Protein AF-A0AAW1HWK0-F1 (afdb_monomer_lite)

Foldseek 3Di:
DDDDDDDDDDDDDDDDDDDDDDDPDDPQPDLCCPPPQWPWDPVPDDQAKTWTFGPVPPPDGDIWIDGSVDPPRSLVCCCVPVNDVSNVVVVVSVVVVVVVVVVVVVVVVPPDDPPPPPPPVNVVVVVVVCCVVVVDPPCVCVDPPRD

Structure (mmCIF, N/CA/C/O backbone):
data_AF-A0AAW1HWK0-F1
#
_entry.id   AF-A0AAW1HWK0-F1
#
loop_
_atom_site.group_PDB
_atom_site.id
_atom_site.type_symbol
_atom_site.label_atom_id
_atom_site.label_alt_id
_atom_site.label_comp_id
_atom_site.label_asym_id
_atom_site.label_entity_id
_atom_site.label_seq_id
_atom_site.pdbx_PDB_ins_code
_atom_site.Cartn_x
_atom_site.Cartn_y
_atom_site.Cartn_z
_atom_site.occupancy
_atom_site.B_iso_or_equiv
_atom_site.auth_seq_id
_atom_site.auth_comp_id
_atom_site.auth_asym_id
_atom_site.auth_atom_id
_atom_site.pdbx_PDB_model_num
ATOM 1 N N . MET A 1 1 ? 16.139 -30.567 -35.294 1.00 42.22 1 MET A N 1
ATOM 2 C CA . MET A 1 1 ? 16.161 -29.097 -35.433 1.00 42.22 1 MET A CA 1
ATOM 3 C C . MET A 1 1 ? 15.009 -28.571 -34.610 1.00 42.22 1 MET A C 1
ATOM 5 O O . MET A 1 1 ? 13.881 -28.982 -34.834 1.00 42.22 1 MET A O 1
ATOM 9 N N . THR A 1 2 ? 15.353 -27.837 -33.561 1.00 40.69 2 THR A N 1
ATOM 10 C CA . THR A 1 2 ? 14.494 -27.382 -32.466 1.00 40.69 2 THR A CA 1
ATOM 11 C C . THR A 1 2 ? 13.515 -26.285 -32.881 1.00 40.69 2 THR A C 1
ATOM 13 O O . THR A 1 2 ? 13.747 -25.550 -33.836 1.00 40.69 2 THR A O 1
ATOM 16 N N . GLU A 1 3 ? 12.421 -26.248 -32.130 1.00 44.94 3 GLU A N 1
ATOM 17 C CA . GLU A 1 3 ? 11.158 -25.545 -32.335 1.00 44.94 3 GLU A CA 1
ATOM 18 C C . GLU A 1 3 ? 11.244 -24.010 -32.303 1.00 44.94 3 GLU A C 1
ATOM 20 O O . GLU A 1 3 ? 12.042 -23.440 -31.562 1.00 44.94 3 GLU A O 1
ATOM 25 N N . LEU A 1 4 ? 10.331 -23.346 -33.023 1.00 43.69 4 LEU A N 1
ATOM 26 C CA . LEU A 1 4 ? 9.893 -21.977 -32.734 1.00 43.69 4 LEU A CA 1
ATOM 27 C C . LEU A 1 4 ? 8.363 -21.903 -32.847 1.00 43.69 4 LEU A C 1
ATOM 29 O O . LEU A 1 4 ? 7.804 -21.670 -33.916 1.00 43.69 4 LEU A O 1
ATOM 33 N N . LEU A 1 5 ? 7.694 -22.124 -31.714 1.00 41.72 5 LEU A N 1
ATOM 34 C CA . LEU A 1 5 ? 6.296 -21.764 -31.488 1.00 41.72 5 LEU A CA 1
ATOM 35 C C . LEU A 1 5 ? 6.213 -20.250 -31.242 1.00 41.72 5 LEU A C 1
ATOM 37 O O . LEU A 1 5 ? 6.711 -19.740 -30.238 1.00 41.72 5 LEU A O 1
ATOM 41 N N . SER A 1 6 ? 5.585 -19.533 -32.174 1.00 39.03 6 SER A N 1
ATOM 42 C CA . SER A 1 6 ? 5.157 -18.144 -32.002 1.00 39.03 6 SER A CA 1
ATOM 43 C C . SER A 1 6 ? 3.955 -18.084 -31.061 1.00 39.03 6 SER A C 1
ATOM 45 O O . SER A 1 6 ? 2.865 -18.523 -31.419 1.00 39.03 6 SER A O 1
ATOM 47 N N . SER A 1 7 ? 4.141 -17.499 -29.880 1.00 38.25 7 SER A N 1
ATOM 48 C CA . SER A 1 7 ? 3.040 -17.149 -28.983 1.00 38.25 7 SER A CA 1
ATOM 49 C C . SER A 1 7 ? 2.582 -15.721 -29.257 1.00 38.25 7 SER A C 1
ATOM 51 O O . SER A 1 7 ? 3.332 -14.760 -29.101 1.00 38.25 7 SER A O 1
ATOM 53 N N . SER A 1 8 ? 1.330 -15.620 -29.681 1.00 36.62 8 SER A N 1
ATOM 54 C CA . SER A 1 8 ? 0.517 -14.418 -29.805 1.00 36.62 8 SER A CA 1
ATOM 55 C C . SER A 1 8 ? 0.265 -13.770 -28.438 1.00 36.62 8 SER A C 1
ATOM 57 O O . SER A 1 8 ? -0.367 -14.384 -27.576 1.00 36.62 8 SER A O 1
ATOM 59 N N . ASP A 1 9 ? 0.708 -12.525 -28.257 1.00 32.00 9 ASP A N 1
ATOM 60 C CA . ASP A 1 9 ? 0.290 -11.670 -27.143 1.00 32.00 9 ASP A CA 1
ATOM 61 C C . ASP A 1 9 ? -1.101 -11.091 -27.444 1.00 32.00 9 ASP A C 1
ATOM 63 O O . ASP A 1 9 ? -1.273 -10.214 -28.294 1.00 32.00 9 ASP A O 1
ATOM 67 N N . SER A 1 10 ? -2.110 -11.608 -26.746 1.00 37.69 10 SER A N 1
ATOM 68 C CA . SER A 1 10 ? -3.465 -11.062 -26.756 1.00 37.69 10 SER A CA 1
ATOM 69 C C . SER A 1 10 ? -3.529 -9.792 -25.892 1.00 37.69 10 SER A C 1
ATOM 71 O O . SER A 1 10 ? -3.149 -9.833 -24.718 1.00 37.69 10 SER A O 1
ATOM 73 N N . PRO A 1 11 ? -4.045 -8.665 -26.411 1.00 39.59 11 PRO A N 1
ATOM 74 C CA . PRO A 1 11 ? -4.183 -7.431 -25.649 1.00 39.59 11 PRO A CA 1
ATOM 75 C C . PRO A 1 11 ? -5.342 -7.535 -24.647 1.00 39.59 11 PRO A C 1
ATOM 77 O O . PRO A 1 11 ? -6.484 -7.805 -25.014 1.00 39.59 11 PRO A O 1
ATOM 80 N N . SER A 1 12 ? -5.051 -7.283 -23.369 1.00 44.81 12 SER A N 1
ATOM 81 C CA . SER A 1 12 ? -6.084 -7.085 -22.347 1.00 44.81 12 SER A CA 1
ATOM 82 C C . SER A 1 12 ? -6.800 -5.746 -22.596 1.00 44.81 12 SER A C 1
ATOM 84 O O . SER A 1 12 ? -6.122 -4.715 -22.695 1.00 44.81 12 SER A O 1
ATOM 86 N N . PRO A 1 13 ? -8.139 -5.723 -22.729 1.00 36.16 13 PRO A N 1
ATOM 87 C CA . PRO A 1 13 ? -8.871 -4.534 -23.131 1.00 36.16 13 PRO A CA 1
ATOM 88 C C . PRO A 1 13 ? -9.098 -3.628 -21.920 1.00 36.16 13 PRO A C 1
ATOM 90 O O . PRO A 1 13 ? -9.753 -4.004 -20.950 1.00 36.16 13 PRO A O 1
ATOM 93 N N . CYS A 1 14 ? -8.594 -2.400 -21.986 1.00 30.39 14 CYS A N 1
ATOM 94 C CA . CYS A 1 14 ? -9.073 -1.318 -21.133 1.00 30.39 14 CYS A CA 1
ATOM 95 C C . CYS A 1 14 ? -9.532 -0.198 -22.067 1.00 30.39 14 CYS A C 1
ATOM 97 O O . CYS A 1 14 ? -8.738 0.650 -22.472 1.00 30.39 14 CYS A O 1
ATOM 99 N N . SER A 1 15 ? -10.790 -0.298 -22.493 1.00 41.03 15 SER A N 1
ATOM 100 C CA . SER A 1 15 ? -11.423 0.584 -23.471 1.00 41.03 15 SER A CA 1
ATOM 101 C C . SER A 1 15 ? -11.507 2.038 -22.989 1.00 41.03 15 SER A C 1
ATOM 103 O O . SER A 1 15 ? -11.672 2.310 -21.798 1.00 41.03 15 SER A O 1
ATOM 105 N N . SER A 1 16 ? -11.378 2.929 -23.974 1.00 56.97 16 SER A N 1
ATOM 106 C CA . SER A 1 16 ? -11.640 4.377 -24.029 1.00 56.97 16 SER A CA 1
ATOM 107 C C . SER A 1 16 ? -13.036 4.749 -23.478 1.00 56.97 16 SER A C 1
ATOM 109 O O . SER A 1 16 ? -13.890 3.879 -23.372 1.00 56.97 16 SER A O 1
ATOM 111 N N . GLU A 1 17 ? -13.377 5.970 -23.054 1.00 38.56 17 GLU A N 1
ATOM 112 C CA . GLU A 1 17 ? -13.112 7.311 -23.594 1.00 38.56 17 GLU A CA 1
ATOM 113 C C . GLU A 1 17 ? -13.044 8.370 -22.469 1.00 38.56 17 GLU A C 1
ATOM 115 O O . GLU A 1 17 ? -13.408 8.122 -21.317 1.00 38.56 17 GLU A O 1
ATOM 120 N N . ALA A 1 18 ? -12.509 9.541 -22.817 1.00 50.06 18 ALA A N 1
ATOM 121 C CA . ALA A 1 18 ? -12.296 10.690 -21.946 1.00 50.06 18 ALA A CA 1
ATOM 122 C C . ALA A 1 18 ? -13.610 11.367 -21.533 1.00 50.06 18 ALA A C 1
ATOM 124 O O . ALA A 1 18 ? -14.479 11.538 -22.373 1.00 50.06 18 ALA A O 1
ATOM 125 N N . GLU A 1 19 ? -13.687 11.857 -20.291 1.00 35.41 19 GLU A N 1
ATOM 126 C CA . GLU A 1 19 ? -14.185 13.210 -20.036 1.00 35.41 19 GLU A CA 1
ATOM 127 C C . GLU A 1 19 ? -13.783 13.734 -18.651 1.00 35.41 19 GLU A C 1
ATOM 129 O O . GLU A 1 19 ? -13.462 13.003 -17.713 1.00 35.41 19 GLU A O 1
ATOM 134 N N . ASN A 1 20 ? -13.708 15.054 -18.622 1.00 45.12 20 ASN A N 1
ATOM 135 C CA . ASN A 1 20 ? -12.904 15.935 -17.797 1.00 45.12 20 ASN A CA 1
ATOM 136 C C . ASN A 1 20 ? -13.467 16.117 -16.374 1.00 45.12 20 ASN A C 1
ATOM 138 O O . ASN A 1 20 ? -14.650 16.414 -16.209 1.00 45.12 20 ASN A O 1
ATOM 142 N N . ARG A 1 21 ? -12.618 16.004 -15.344 1.00 38.25 21 ARG A N 1
ATOM 143 C CA . ARG A 1 21 ? -12.856 16.646 -14.041 1.00 38.25 21 ARG A CA 1
ATOM 144 C C . ARG A 1 21 ? -11.563 16.731 -13.239 1.00 38.25 21 ARG A C 1
ATOM 146 O O . ARG A 1 21 ? -11.059 15.729 -12.733 1.00 38.25 21 ARG A O 1
ATOM 153 N N . GLU A 1 22 ? -11.047 17.949 -13.130 1.00 44.97 22 GLU A N 1
ATOM 154 C CA . GLU A 1 22 ? -10.002 18.329 -12.186 1.00 44.97 22 GLU A CA 1
ATOM 155 C C . GLU A 1 22 ? -10.458 17.956 -10.772 1.00 44.97 22 GLU A C 1
ATOM 157 O O . GLU A 1 22 ? -11.409 18.525 -10.238 1.00 44.97 22 GLU A O 1
ATOM 162 N N . ASN A 1 23 ? -9.815 16.960 -10.171 1.00 36.81 23 ASN A N 1
ATOM 163 C CA . ASN A 1 23 ? -10.020 16.641 -8.768 1.00 36.81 23 ASN A CA 1
ATOM 164 C C . ASN A 1 23 ? -8.652 16.412 -8.136 1.00 36.81 23 ASN A C 1
ATOM 166 O O . ASN A 1 23 ? -7.822 15.686 -8.682 1.00 36.81 23 ASN A O 1
ATOM 170 N N . SER A 1 24 ? -8.395 17.078 -7.015 1.00 43.50 24 SER A N 1
ATOM 171 C CA . SER A 1 24 ? -7.128 17.019 -6.296 1.00 43.50 24 SER A CA 1
ATOM 172 C C . SER A 1 24 ? -6.827 15.575 -5.879 1.00 43.50 24 SER A C 1
ATOM 174 O O . SER A 1 24 ? -7.412 15.022 -4.947 1.00 43.50 24 SER A O 1
ATOM 176 N N . PHE A 1 25 ? -5.932 14.915 -6.615 1.00 40.62 25 PHE A N 1
ATOM 177 C CA . PHE A 1 25 ? -5.611 13.513 -6.371 1.00 40.62 25 PHE A CA 1
ATOM 178 C C . PHE A 1 25 ? -4.733 13.384 -5.128 1.00 40.62 25 PHE A C 1
ATOM 180 O O . PHE A 1 25 ? -3.515 13.559 -5.176 1.00 40.62 25 PHE A O 1
ATOM 187 N N . GLN A 1 26 ? -5.378 13.053 -4.009 1.00 45.41 26 GLN A N 1
ATOM 188 C CA . GLN A 1 26 ? -4.722 12.490 -2.835 1.00 45.41 26 GLN A CA 1
ATOM 189 C C . GLN A 1 26 ? -3.887 11.289 -3.290 1.00 45.41 26 GLN A C 1
ATOM 191 O O . GLN A 1 26 ? -4.392 10.385 -3.962 1.00 45.41 26 GLN A O 1
ATOM 196 N N . THR A 1 27 ? -2.593 11.294 -2.975 1.00 51.66 27 THR A N 1
ATOM 197 C CA . THR A 1 27 ? -1.719 10.173 -3.308 1.00 51.66 27 THR A CA 1
ATOM 198 C C . THR A 1 27 ? -2.242 8.906 -2.625 1.00 51.66 27 THR A C 1
ATOM 200 O O . THR A 1 27 ? -2.569 8.935 -1.434 1.00 51.66 27 THR A O 1
ATOM 203 N N . PRO A 1 28 ? -2.336 7.776 -3.347 1.00 54.75 28 PRO A N 1
ATOM 204 C CA . PRO A 1 28 ? -2.707 6.507 -2.740 1.00 54.75 28 PRO A CA 1
ATOM 205 C C . PRO A 1 28 ? -1.788 6.202 -1.554 1.00 54.75 28 PRO A C 1
ATOM 207 O O . PRO A 1 28 ? -0.572 6.126 -1.721 1.00 54.75 28 PRO A O 1
ATOM 210 N N . THR A 1 29 ? -2.339 5.947 -0.368 1.00 60.28 29 THR A N 1
ATOM 211 C CA . THR A 1 29 ? -1.579 5.563 0.843 1.00 60.28 29 THR A CA 1
ATOM 212 C C . THR A 1 29 ? -1.054 4.119 0.796 1.00 60.28 29 THR A C 1
ATOM 214 O O . THR A 1 29 ? -0.805 3.479 1.828 1.00 60.28 29 THR A O 1
ATOM 217 N N . LEU A 1 30 ? -0.885 3.582 -0.412 1.00 72.31 30 LEU A N 1
ATOM 218 C CA . LEU A 1 30 ? -0.351 2.256 -0.651 1.00 72.31 30 LEU A CA 1
ATOM 219 C C . LEU A 1 30 ? 1.152 2.281 -0.378 1.00 72.31 30 LEU A C 1
ATOM 221 O O . LEU A 1 30 ? 1.901 2.969 -1.065 1.00 72.31 30 LEU A O 1
ATOM 225 N N . THR A 1 31 ? 1.601 1.453 0.567 1.00 78.56 31 THR A N 1
ATOM 226 C CA . THR A 1 31 ? 3.023 1.216 0.896 1.00 78.56 31 THR A CA 1
ATOM 227 C C . THR A 1 31 ? 3.872 0.838 -0.328 1.00 78.56 31 THR A C 1
ATOM 229 O O . THR A 1 31 ? 5.088 0.872 -0.301 1.00 78.56 31 THR A O 1
ATOM 232 N N . LEU A 1 32 ? 3.231 0.433 -1.419 1.00 83.06 32 LEU A N 1
ATOM 233 C CA . LEU A 1 32 ? 3.880 0.076 -2.669 1.00 83.06 32 LEU A CA 1
ATOM 234 C C . LEU A 1 32 ? 4.337 1.295 -3.499 1.00 83.06 32 LEU A C 1
ATOM 236 O O . LEU A 1 32 ? 5.274 1.169 -4.284 1.00 83.06 32 LEU A O 1
ATOM 240 N N . LEU A 1 33 ? 3.669 2.446 -3.357 1.00 82.56 33 LEU A N 1
ATOM 241 C CA . LEU A 1 33 ? 3.817 3.634 -4.214 1.00 82.56 33 LEU A CA 1
ATOM 242 C C . LEU A 1 33 ? 4.591 4.782 -3.549 1.00 82.56 33 LEU A C 1
ATOM 244 O O . LEU A 1 33 ? 4.571 5.914 -4.026 1.00 82.56 33 LEU A O 1
ATOM 248 N N . ASP A 1 34 ? 5.285 4.495 -2.455 1.00 83.56 34 ASP A N 1
ATOM 249 C CA . ASP A 1 34 ? 6.067 5.468 -1.687 1.00 83.56 34 ASP A CA 1
ATOM 250 C C . ASP A 1 34 ? 7.407 5.861 -2.329 1.00 83.56 34 ASP A C 1
ATOM 252 O O . ASP A 1 34 ? 8.160 6.651 -1.761 1.00 83.56 34 ASP A O 1
ATOM 256 N N . GLY A 1 35 ? 7.711 5.324 -3.513 1.00 84.38 35 GLY A N 1
ATOM 257 C CA . GLY A 1 35 ? 8.944 5.591 -4.241 1.00 84.38 35 GLY A CA 1
ATOM 258 C C . GLY A 1 35 ? 10.075 4.595 -3.981 1.00 84.38 35 GLY A C 1
ATOM 259 O O . GLY A 1 35 ? 11.077 4.670 -4.687 1.00 84.38 35 GLY A O 1
ATOM 260 N N . LYS A 1 36 ? 9.951 3.638 -3.044 1.00 88.69 36 LYS A N 1
ATOM 261 C CA . LYS A 1 36 ? 11.022 2.649 -2.796 1.00 88.69 36 LYS A CA 1
ATOM 262 C C . LYS A 1 36 ? 11.122 1.594 -3.902 1.00 88.69 36 LYS A C 1
ATOM 264 O O . LYS A 1 36 ? 12.221 1.216 -4.311 1.00 88.69 36 LYS A O 1
ATOM 269 N N . PHE A 1 37 ? 9.975 1.114 -4.376 1.00 90.75 37 PHE A N 1
ATOM 270 C CA . PHE A 1 37 ? 9.883 0.112 -5.447 1.00 90.75 37 PHE A CA 1
ATOM 271 C C . PHE A 1 37 ? 9.182 0.673 -6.683 1.00 90.75 37 PHE A C 1
ATOM 273 O O . PHE A 1 37 ? 9.624 0.433 -7.809 1.00 90.75 37 PHE A O 1
ATOM 280 N N . PHE A 1 38 ? 8.131 1.467 -6.467 1.00 92.56 38 PHE A N 1
ATOM 281 C CA . PHE A 1 38 ? 7.377 2.126 -7.521 1.00 92.56 38 PHE A CA 1
ATOM 282 C C . PHE A 1 38 ? 7.189 3.605 -7.212 1.00 92.56 38 PHE A C 1
ATOM 284 O O . PHE A 1 38 ? 6.856 3.977 -6.088 1.00 92.56 38 PHE A O 1
ATOM 291 N N . LYS A 1 39 ? 7.372 4.442 -8.232 1.00 91.38 39 LYS A N 1
ATOM 292 C CA . LYS A 1 39 ? 7.097 5.877 -8.179 1.00 91.38 39 LYS A CA 1
ATOM 293 C C . LYS A 1 39 ? 5.773 6.157 -8.880 1.00 91.38 39 LYS A C 1
ATOM 295 O O . LYS A 1 39 ? 5.652 5.885 -10.073 1.00 91.38 39 LYS A O 1
ATOM 300 N N . TYR A 1 40 ? 4.797 6.676 -8.141 1.00 90.25 40 TYR A N 1
ATOM 301 C CA . TYR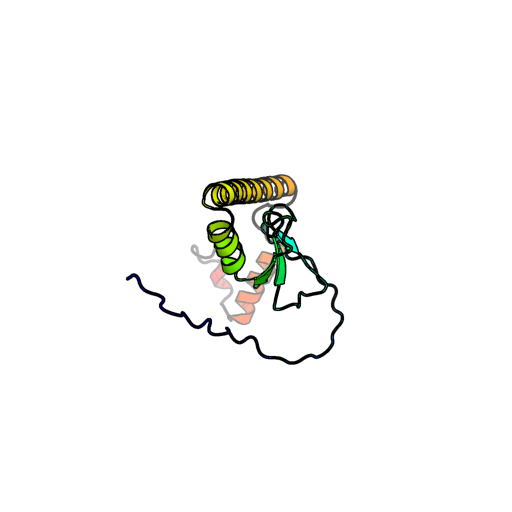 A 1 40 ? 3.492 7.047 -8.688 1.00 90.25 40 TYR A CA 1
ATOM 302 C C . TYR A 1 40 ? 3.623 8.134 -9.763 1.00 90.25 40 TYR A C 1
ATOM 304 O O . TYR A 1 40 ? 4.349 9.113 -9.575 1.00 90.25 40 TYR A O 1
ATOM 312 N N . ASP A 1 41 ? 2.917 7.955 -10.878 1.00 88.38 41 ASP A N 1
ATOM 313 C CA . ASP A 1 41 ? 2.851 8.911 -11.979 1.00 88.38 41 ASP A CA 1
ATOM 314 C C . ASP A 1 41 ? 1.458 9.548 -12.014 1.00 88.38 41 ASP A C 1
ATOM 316 O O . ASP A 1 41 ? 0.503 8.964 -12.531 1.00 88.38 41 ASP A O 1
ATOM 320 N N . SER A 1 42 ? 1.337 10.753 -11.456 1.00 83.69 42 SER A N 1
ATOM 321 C CA . SER A 1 42 ? 0.072 11.493 -11.402 1.00 83.69 42 SER A CA 1
ATOM 322 C C . SER A 1 42 ? -0.430 11.938 -12.775 1.00 83.69 42 SER A C 1
ATOM 324 O O . SER A 1 42 ? -1.629 12.119 -12.934 1.00 83.69 42 SER A O 1
ATOM 326 N N . SER A 1 43 ? 0.453 12.086 -13.767 1.00 84.25 43 SER A N 1
ATOM 327 C CA . SER A 1 43 ? 0.073 12.548 -15.109 1.00 84.25 43 SER A CA 1
ATOM 328 C C . SER A 1 43 ? -0.683 11.487 -15.906 1.00 84.25 43 SER A C 1
ATOM 330 O O . SER A 1 43 ? -1.526 11.801 -16.739 1.00 84.25 43 SER A O 1
ATOM 332 N N . SER A 1 44 ? -0.363 10.216 -15.653 1.00 83.44 44 SER A N 1
ATOM 333 C CA . SER A 1 44 ? -0.906 9.069 -16.386 1.00 83.44 44 SER A CA 1
ATOM 334 C C . SER A 1 44 ? -1.978 8.313 -15.595 1.00 83.44 44 SER A C 1
ATOM 336 O O . SER A 1 44 ? -2.559 7.358 -16.113 1.00 83.44 44 SER A O 1
ATOM 338 N N . SER A 1 45 ? -2.209 8.702 -14.339 1.00 83.12 45 SER A N 1
ATOM 339 C CA . SER A 1 45 ? -3.134 8.037 -13.425 1.00 83.12 45 SER A CA 1
ATOM 340 C C . SER A 1 45 ? -4.473 8.755 -13.364 1.00 83.12 45 SER A C 1
ATOM 342 O O . SER A 1 45 ? -4.537 9.975 -13.277 1.00 83.12 45 SER A O 1
ATOM 344 N N . ASN A 1 46 ? -5.541 7.968 -13.321 1.00 80.69 46 ASN A N 1
ATOM 345 C CA . ASN A 1 46 ? -6.913 8.433 -13.151 1.00 80.69 46 ASN A CA 1
ATOM 346 C C . ASN A 1 46 ? -7.472 7.851 -11.847 1.00 80.69 46 ASN A C 1
ATOM 348 O O . ASN A 1 46 ? -6.988 6.829 -11.369 1.00 80.69 46 ASN A O 1
ATOM 352 N N . GLY A 1 47 ? -8.556 8.403 -11.295 1.00 72.12 47 GLY A N 1
ATOM 353 C CA . GLY A 1 47 ? -9.108 7.933 -10.008 1.00 72.12 47 GLY A CA 1
ATOM 354 C C . GLY A 1 47 ? -9.488 6.450 -9.926 1.00 72.12 47 GLY A C 1
ATOM 355 O O . GLY A 1 47 ? -9.635 5.916 -8.832 1.00 72.12 47 GLY A O 1
ATOM 356 N N . ARG A 1 48 ? -9.598 5.765 -11.070 1.00 77.31 48 ARG A N 1
ATOM 357 C CA . ARG A 1 48 ? -9.813 4.312 -11.158 1.00 77.31 48 ARG A CA 1
ATOM 358 C C . ARG A 1 48 ? -8.553 3.510 -11.507 1.00 77.31 48 ARG A C 1
ATOM 360 O O . ARG A 1 48 ? -8.509 2.315 -11.232 1.00 77.31 48 ARG A O 1
ATOM 367 N N . CYS A 1 49 ? -7.546 4.136 -12.113 1.00 82.69 49 CYS A N 1
ATOM 368 C CA . CYS A 1 49 ? -6.373 3.467 -12.669 1.00 82.69 49 CYS A CA 1
ATOM 369 C C . CYS A 1 49 ? -5.094 4.153 -12.195 1.00 82.69 49 CYS A C 1
ATOM 371 O O . CYS A 1 49 ? -4.850 5.319 -12.495 1.00 82.69 49 CYS A O 1
ATOM 373 N N . LEU A 1 50 ? -4.267 3.405 -11.476 1.00 89.62 50 LEU A N 1
ATOM 374 C CA . LEU A 1 50 ? -2.978 3.857 -10.983 1.00 89.62 50 LEU A CA 1
ATOM 375 C C . LEU A 1 50 ? -1.885 3.455 -11.960 1.00 89.62 50 LEU A C 1
ATOM 377 O O . LEU A 1 50 ? -1.773 2.287 -12.329 1.00 89.62 50 LEU A O 1
ATOM 381 N N . VAL A 1 51 ? -1.041 4.410 -12.315 1.00 91.12 51 VAL A N 1
ATOM 382 C CA . VAL A 1 51 ? 0.158 4.196 -13.114 1.00 91.12 51 VAL A CA 1
ATOM 383 C C . VAL A 1 51 ? 1.370 4.530 -12.262 1.00 91.12 51 VAL A C 1
ATOM 385 O O . VAL A 1 51 ? 1.437 5.588 -11.636 1.00 91.12 51 VAL A O 1
ATOM 388 N N . ALA A 1 52 ? 2.335 3.616 -12.215 1.00 91.94 52 ALA A N 1
ATOM 389 C CA . ALA A 1 52 ? 3.584 3.844 -11.504 1.00 91.94 52 ALA A CA 1
ATOM 390 C C . ALA A 1 52 ? 4.779 3.266 -12.258 1.00 91.94 52 ALA A C 1
ATOM 392 O O . ALA A 1 52 ? 4.676 2.243 -12.936 1.00 91.94 52 ALA A O 1
ATOM 393 N N . THR A 1 53 ? 5.922 3.923 -12.114 1.00 93.75 53 THR A N 1
ATOM 394 C CA . THR A 1 53 ? 7.188 3.523 -12.729 1.00 93.75 53 THR A CA 1
ATOM 395 C C . THR A 1 53 ? 7.978 2.647 -11.768 1.00 93.75 53 THR A C 1
ATOM 397 O O . THR A 1 53 ? 8.145 3.012 -10.603 1.00 93.75 53 THR A O 1
ATOM 400 N N . CYS A 1 54 ? 8.490 1.508 -12.239 1.00 94.12 54 CYS A N 1
ATOM 401 C CA . CYS A 1 54 ? 9.383 0.675 -11.437 1.00 94.12 54 CYS A CA 1
ATOM 402 C C . CYS A 1 54 ? 10.765 1.325 -11.302 1.00 94.12 54 CYS A C 1
ATOM 404 O O . CYS A 1 54 ? 11.419 1.618 -12.298 1.00 94.12 54 CYS A O 1
ATOM 406 N N . VAL A 1 55 ? 11.240 1.498 -10.069 1.00 93.12 55 VAL A N 1
ATOM 407 C CA . VAL A 1 55 ? 12.555 2.104 -9.786 1.00 93.12 55 VAL A CA 1
ATOM 408 C C . VAL A 1 55 ? 13.699 1.098 -9.983 1.00 93.12 55 VAL A C 1
ATOM 410 O O . VAL A 1 55 ? 14.852 1.481 -10.153 1.00 93.12 55 VAL A O 1
ATOM 413 N N . LYS A 1 56 ? 13.394 -0.204 -9.979 1.00 91.38 56 LYS A N 1
ATOM 414 C CA . LYS A 1 56 ? 14.380 -1.288 -10.105 1.00 91.38 56 LYS A CA 1
ATOM 415 C C . LYS A 1 56 ? 14.676 -1.690 -11.551 1.00 91.38 56 LYS A C 1
ATOM 417 O O . LYS A 1 56 ? 15.642 -2.404 -11.781 1.00 91.38 56 LYS A O 1
ATOM 422 N N . CYS A 1 57 ? 13.884 -1.217 -12.512 1.00 92.56 57 CYS A N 1
ATOM 423 C CA . CYS A 1 57 ? 14.074 -1.494 -13.939 1.00 92.56 57 CYS A CA 1
ATOM 424 C C . CYS A 1 57 ? 15.117 -0.605 -14.624 1.00 92.56 57 CYS A C 1
ATOM 426 O O . CYS A 1 57 ? 15.310 -0.746 -15.825 1.00 92.56 57 CYS A O 1
ATOM 428 N N . LEU A 1 58 ? 15.796 0.284 -13.890 1.00 85.19 58 LEU A N 1
ATOM 429 C CA . LEU A 1 58 ? 16.787 1.186 -14.474 1.00 85.19 58 LEU A CA 1
ATOM 430 C C . LEU A 1 58 ? 17.868 0.412 -15.258 1.00 85.19 58 LEU A C 1
ATOM 432 O O . LEU A 1 58 ? 18.354 -0.608 -14.766 1.00 85.19 58 LEU A O 1
ATOM 436 N N . PRO A 1 59 ? 18.268 0.904 -16.446 1.00 85.50 59 PRO A N 1
ATOM 437 C CA . PRO A 1 59 ? 17.933 2.214 -17.025 1.00 85.50 59 PRO A CA 1
ATOM 438 C C . PRO A 1 59 ? 16.544 2.310 -17.688 1.00 85.50 59 PRO A C 1
ATOM 440 O O . PRO A 1 59 ? 16.107 3.416 -18.004 1.00 85.50 59 PRO A O 1
ATOM 443 N N . ASP A 1 60 ? 15.827 1.199 -17.856 1.00 89.50 60 ASP A N 1
ATOM 444 C CA . ASP A 1 60 ? 14.536 1.173 -18.543 1.00 89.50 60 ASP A CA 1
ATOM 445 C C . ASP A 1 60 ? 13.404 1.751 -17.682 1.00 89.50 60 ASP A C 1
ATOM 447 O O . ASP A 1 60 ? 13.143 1.340 -16.545 1.00 89.50 60 ASP A O 1
ATOM 451 N N . ILE A 1 61 ? 12.658 2.695 -18.260 1.00 88.81 61 ILE A N 1
ATOM 452 C CA . ILE A 1 61 ? 11.493 3.308 -17.617 1.00 88.81 61 ILE A CA 1
ATOM 453 C C . ILE A 1 61 ? 10.262 2.440 -17.894 1.00 88.81 61 ILE A C 1
ATOM 455 O O . ILE A 1 61 ? 9.508 2.674 -18.838 1.00 88.81 61 ILE A O 1
ATOM 459 N N . ILE A 1 62 ? 10.038 1.430 -17.049 1.00 91.88 62 ILE A N 1
ATOM 460 C CA . ILE A 1 62 ? 8.860 0.560 -17.158 1.00 91.88 62 ILE A CA 1
ATOM 461 C C . ILE A 1 62 ? 7.702 1.123 -16.329 1.00 91.88 62 ILE A C 1
ATOM 463 O O . ILE A 1 62 ? 7.757 1.153 -15.096 1.00 91.88 62 ILE A O 1
ATOM 467 N N . LYS A 1 63 ? 6.627 1.530 -17.018 1.00 93.00 63 LYS A N 1
ATOM 468 C CA . LYS A 1 63 ? 5.354 1.938 -16.405 1.00 93.00 63 LYS A CA 1
ATOM 469 C C . LYS A 1 63 ? 4.425 0.738 -16.238 1.00 93.00 63 LYS A C 1
ATOM 471 O O . LYS A 1 63 ? 4.222 -0.039 -17.167 1.00 93.00 63 LYS A O 1
ATOM 476 N N . ILE A 1 64 ? 3.814 0.621 -15.067 1.00 93.00 64 ILE A N 1
ATOM 477 C CA . ILE A 1 64 ? 2.877 -0.447 -14.719 1.00 93.00 64 ILE A CA 1
ATOM 478 C C . ILE A 1 64 ? 1.546 0.174 -14.345 1.00 93.00 64 ILE A C 1
ATOM 480 O O . ILE A 1 64 ? 1.495 1.118 -13.557 1.00 93.00 64 ILE A O 1
ATOM 484 N N . LYS A 1 65 ? 0.473 -0.385 -14.905 1.00 91.19 65 LYS A N 1
ATOM 485 C CA . LYS A 1 65 ? -0.902 0.000 -14.597 1.00 91.19 65 LYS A CA 1
ATOM 486 C C . LYS A 1 65 ? -1.515 -0.973 -13.590 1.00 91.19 65 LYS A C 1
ATOM 488 O O . LYS A 1 65 ? -1.313 -2.187 -13.679 1.00 91.19 65 LYS A O 1
ATOM 493 N N . GLY A 1 66 ? -2.296 -0.449 -12.658 1.00 88.44 66 GLY A N 1
ATOM 494 C CA . GLY A 1 66 ? -3.034 -1.217 -11.663 1.00 88.44 66 GLY A CA 1
ATOM 495 C C . GLY A 1 66 ? -4.191 -0.413 -11.081 1.00 88.44 66 GLY A C 1
ATOM 496 O O . GLY A 1 66 ? -4.570 0.625 -11.617 1.00 88.44 66 GLY A O 1
ATOM 497 N N . SER A 1 67 ? -4.762 -0.888 -9.980 1.00 85.62 67 SER A N 1
ATOM 498 C CA . SER A 1 67 ? -5.858 -0.205 -9.285 1.00 85.62 67 SER A CA 1
ATOM 499 C C . SER A 1 67 ? -5.519 -0.008 -7.811 1.00 85.62 67 SER A C 1
ATOM 501 O O . SER A 1 67 ? -4.602 -0.636 -7.284 1.00 85.62 67 SER A O 1
ATOM 503 N N . LEU A 1 68 ? -6.272 0.858 -7.131 1.00 80.50 68 LEU A N 1
ATOM 504 C CA . LEU A 1 68 ? -6.150 1.059 -5.682 1.00 80.50 68 LEU A CA 1
ATOM 505 C C . LEU A 1 68 ? -6.437 -0.220 -4.886 1.00 80.50 68 LEU A C 1
ATOM 507 O O . LEU A 1 68 ? -5.835 -0.446 -3.840 1.00 80.50 68 LEU A O 1
ATOM 511 N N . SER A 1 69 ? -7.345 -1.051 -5.396 1.00 79.44 69 SER A N 1
ATOM 512 C CA . SER A 1 69 ? -7.800 -2.287 -4.762 1.00 79.44 69 SER A CA 1
ATOM 513 C C . SER A 1 69 ? -6.961 -3.510 -5.129 1.00 79.44 69 SER A C 1
ATOM 515 O O . SER A 1 69 ? -7.074 -4.539 -4.469 1.00 79.44 69 SER A O 1
ATOM 517 N N . SER A 1 70 ? -6.132 -3.437 -6.175 1.00 82.75 70 SER A N 1
ATOM 518 C CA . SER A 1 70 ? -5.342 -4.575 -6.645 1.00 82.75 70 SER A CA 1
ATOM 519 C C . SER A 1 70 ? -3.929 -4.167 -7.037 1.00 82.75 70 SER A C 1
ATOM 521 O O . SER A 1 70 ? -3.697 -3.437 -8.005 1.00 82.75 70 SER A O 1
ATOM 523 N N . THR A 1 71 ? -2.970 -4.719 -6.295 1.00 86.50 71 THR A N 1
ATOM 524 C CA . THR A 1 71 ? -1.531 -4.513 -6.482 1.00 86.50 71 THR A CA 1
ATOM 525 C C . THR A 1 71 ? -0.834 -5.684 -7.182 1.00 86.50 71 THR A C 1
ATOM 527 O O . THR A 1 71 ? 0.389 -5.673 -7.347 1.00 86.50 71 THR A O 1
ATOM 530 N N . SER A 1 72 ? -1.596 -6.681 -7.642 1.00 89.19 72 SER A N 1
ATOM 531 C CA . SER A 1 72 ? -1.081 -7.936 -8.202 1.00 89.19 72 SER A CA 1
ATOM 532 C C . SER A 1 72 ? -0.143 -7.720 -9.388 1.00 89.19 72 SER A C 1
ATOM 534 O O . SER A 1 72 ? 0.860 -8.420 -9.511 1.00 89.19 72 SER A O 1
ATOM 536 N N . ASN A 1 73 ? -0.419 -6.717 -10.228 1.00 91.31 73 ASN A N 1
ATOM 537 C CA . ASN A 1 73 ? 0.408 -6.393 -11.394 1.00 91.31 73 ASN A CA 1
ATOM 538 C C . ASN A 1 73 ? 1.815 -5.937 -10.996 1.00 91.31 73 ASN A C 1
ATOM 540 O O . ASN A 1 73 ? 2.802 -6.354 -11.601 1.00 91.31 73 ASN A O 1
ATOM 544 N N . PHE A 1 74 ? 1.916 -5.121 -9.950 1.00 91.75 74 PHE A N 1
ATOM 545 C CA . PHE A 1 74 ? 3.187 -4.608 -9.453 1.00 91.75 74 PHE A CA 1
ATOM 546 C C . PHE A 1 74 ? 4.006 -5.706 -8.773 1.00 91.75 74 PHE A C 1
ATOM 548 O O . PHE A 1 74 ? 5.193 -5.855 -9.055 1.00 91.75 74 PHE A O 1
ATOM 555 N N . ILE A 1 75 ? 3.360 -6.528 -7.940 1.00 91.81 75 ILE A N 1
ATOM 556 C CA . ILE A 1 75 ? 3.997 -7.679 -7.285 1.00 91.81 75 ILE A CA 1
ATOM 557 C C . ILE A 1 75 ? 4.494 -8.685 -8.331 1.00 91.81 75 ILE A C 1
ATOM 559 O O . ILE A 1 75 ? 5.649 -9.110 -8.305 1.00 91.81 75 ILE A O 1
ATOM 563 N N . SER A 1 76 ? 3.646 -9.014 -9.309 1.00 94.00 76 SER A N 1
ATOM 564 C CA . SER A 1 76 ? 4.000 -9.926 -10.400 1.00 94.00 76 SER A CA 1
ATOM 565 C C . SER A 1 76 ? 5.144 -9.386 -11.250 1.00 94.00 76 SER A C 1
ATOM 567 O O . SER A 1 76 ? 5.940 -10.157 -11.781 1.00 94.00 76 SER A O 1
ATOM 569 N N . HIS A 1 77 ? 5.237 -8.067 -11.408 1.00 94.50 77 HIS A N 1
ATOM 570 C CA . HIS A 1 77 ? 6.369 -7.449 -12.078 1.00 94.50 77 HIS A CA 1
ATOM 571 C C . HIS A 1 77 ? 7.661 -7.593 -11.269 1.00 94.50 77 HIS A C 1
ATOM 573 O O . HIS A 1 77 ? 8.645 -8.055 -11.840 1.00 94.50 77 HIS A O 1
ATOM 579 N N . LEU A 1 78 ? 7.655 -7.279 -9.964 1.00 93.19 78 LEU A N 1
ATOM 580 C CA . LEU A 1 78 ? 8.840 -7.445 -9.111 1.00 93.19 78 LEU A CA 1
ATOM 581 C C . LEU A 1 78 ? 9.365 -8.881 -9.170 1.00 93.19 78 LEU A C 1
ATOM 583 O O . LEU A 1 78 ? 10.537 -9.089 -9.474 1.00 93.19 78 LEU A O 1
ATOM 587 N N . LYS A 1 79 ? 8.478 -9.868 -8.991 1.00 93.38 79 LYS A N 1
ATOM 588 C CA . LYS A 1 79 ? 8.852 -11.286 -9.027 1.00 93.38 79 LYS A CA 1
ATOM 589 C C . LYS A 1 79 ? 9.438 -11.705 -10.379 1.00 93.38 79 LYS A C 1
ATOM 591 O O . LYS A 1 79 ? 10.455 -12.388 -10.415 1.00 93.38 79 LYS A O 1
ATOM 596 N N . ARG A 1 80 ? 8.817 -11.301 -11.495 1.00 94.94 80 ARG A N 1
ATOM 597 C CA . ARG A 1 80 ? 9.251 -11.720 -12.843 1.00 94.94 80 ARG A CA 1
ATOM 598 C C . ARG A 1 80 ? 10.506 -11.006 -13.336 1.00 94.94 80 ARG A C 1
ATOM 600 O O . ARG A 1 80 ? 11.287 -11.617 -14.054 1.00 94.94 80 ARG A O 1
ATOM 607 N N . LYS A 1 81 ? 10.672 -9.717 -13.027 1.00 94.31 81 LYS A N 1
ATOM 608 C CA . LYS A 1 81 ? 11.771 -8.895 -13.564 1.00 94.31 81 LYS A CA 1
ATOM 609 C C . LYS A 1 81 ? 12.974 -8.802 -12.637 1.00 94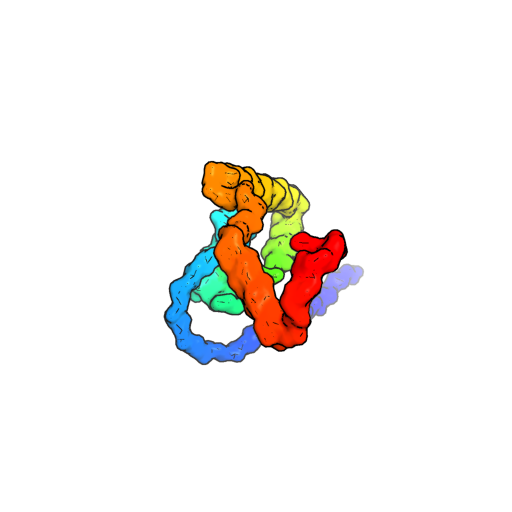.31 81 LYS A C 1
ATOM 611 O O . LYS A 1 81 ? 14.084 -8.650 -13.130 1.00 94.31 81 LYS A O 1
ATOM 616 N N . HIS A 1 82 ? 12.766 -8.904 -11.328 1.00 93.06 82 HIS A N 1
ATOM 617 C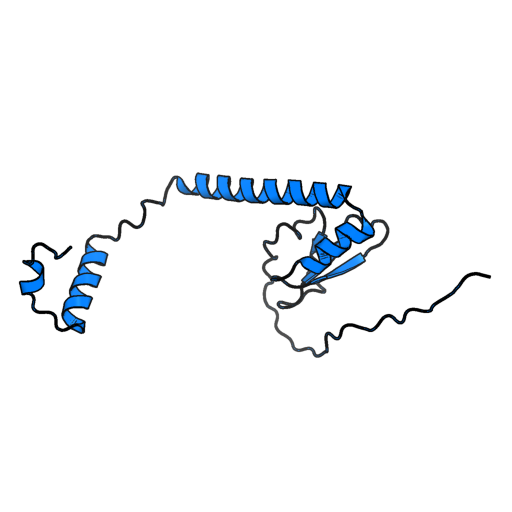 CA . HIS A 1 82 ? 13.821 -8.698 -10.334 1.00 93.06 82 HIS A CA 1
ATOM 618 C C . HIS A 1 82 ? 14.058 -9.906 -9.421 1.00 93.06 82 HIS A C 1
ATOM 620 O O . HIS A 1 82 ? 14.944 -9.863 -8.569 1.00 93.06 82 HIS A O 1
ATOM 626 N N . GLY A 1 83 ? 13.304 -10.991 -9.617 1.00 93.00 83 GLY A N 1
ATOM 627 C CA . GLY A 1 83 ? 13.495 -12.250 -8.906 1.00 93.00 83 GLY A CA 1
ATOM 628 C C . GLY A 1 83 ? 13.035 -12.221 -7.448 1.00 93.00 83 GLY A C 1
ATOM 629 O O . GLY A 1 83 ? 12.388 -11.282 -6.977 1.00 93.00 83 GLY A O 1
ATOM 630 N N . GLU A 1 84 ? 13.354 -13.297 -6.730 1.00 92.12 84 GLU A N 1
ATOM 631 C CA . GLU A 1 84 ? 12.881 -13.516 -5.359 1.00 92.12 84 GLU A CA 1
ATOM 632 C C . GLU A 1 84 ? 13.554 -12.601 -4.335 1.00 92.12 84 GLU A C 1
ATOM 634 O O . GLU A 1 84 ? 12.901 -12.183 -3.386 1.00 92.12 84 GLU A O 1
ATOM 639 N N . GLN A 1 85 ? 14.812 -12.209 -4.553 1.00 91.06 85 GLN A N 1
ATOM 640 C CA . GLN A 1 85 ? 15.546 -11.362 -3.609 1.00 91.06 85 GLN A CA 1
ATOM 641 C C . GLN A 1 85 ? 14.872 -9.994 -3.418 1.00 91.06 85 GLN A C 1
ATOM 643 O O . GLN A 1 85 ? 14.602 -9.580 -2.295 1.00 91.06 85 GLN A O 1
ATOM 648 N N . ILE A 1 86 ? 14.519 -9.315 -4.514 1.00 91.69 86 ILE A N 1
ATOM 649 C CA . ILE A 1 86 ? 13.809 -8.028 -4.449 1.00 91.69 86 ILE A CA 1
ATOM 650 C C . ILE A 1 86 ? 12.379 -8.199 -3.923 1.00 91.69 86 ILE A C 1
ATOM 652 O O . ILE A 1 86 ? 11.826 -7.284 -3.307 1.00 91.69 86 ILE A O 1
ATOM 656 N N . MET A 1 87 ? 11.772 -9.367 -4.142 1.00 91.50 87 MET A N 1
ATOM 657 C CA . MET A 1 87 ? 10.460 -9.676 -3.587 1.00 91.50 87 MET A CA 1
ATOM 658 C C . MET A 1 87 ? 10.511 -9.843 -2.061 1.00 91.50 87 MET A C 1
ATOM 660 O O . MET A 1 87 ? 9.625 -9.345 -1.366 1.00 91.50 87 MET A O 1
ATOM 664 N N . GLU A 1 88 ? 11.559 -10.475 -1.530 1.00 93.19 88 GLU A N 1
ATOM 665 C CA . GLU A 1 88 ? 11.763 -10.609 -0.086 1.00 93.19 88 GLU A CA 1
ATOM 666 C C . GLU A 1 88 ? 12.046 -9.250 0.567 1.00 93.19 88 GLU A C 1
ATOM 668 O O . GLU A 1 88 ? 11.415 -8.905 1.568 1.00 93.19 88 GLU A O 1
ATOM 673 N N . ASP A 1 89 ? 12.878 -8.414 -0.065 1.00 93.19 89 ASP A N 1
ATOM 674 C CA . ASP A 1 89 ? 13.103 -7.027 0.367 1.00 93.19 89 ASP A CA 1
ATOM 675 C C . ASP A 1 89 ? 11.786 -6.239 0.457 1.00 93.19 89 ASP A C 1
ATOM 677 O O . ASP A 1 89 ? 11.571 -5.445 1.382 1.00 93.19 89 ASP A O 1
ATOM 681 N N . TYR A 1 90 ? 10.886 -6.444 -0.512 1.00 91.62 90 TYR A N 1
ATOM 682 C CA . TYR A 1 90 ? 9.559 -5.837 -0.502 1.00 91.62 90 TYR A CA 1
ATOM 683 C C . TYR A 1 90 ? 8.697 -6.369 0.646 1.00 91.62 90 TYR A C 1
ATOM 685 O O . TYR A 1 90 ? 8.081 -5.574 1.360 1.00 91.62 90 TYR A O 1
ATOM 693 N N . HIS A 1 91 ? 8.666 -7.683 0.874 1.00 91.00 91 HIS A N 1
ATOM 694 C CA . HIS A 1 91 ? 7.911 -8.273 1.979 1.00 91.00 91 HIS A CA 1
ATOM 695 C C . HIS A 1 91 ? 8.394 -7.779 3.342 1.00 91.00 91 HIS A C 1
ATOM 697 O O . HIS A 1 91 ? 7.577 -7.399 4.186 1.00 91.0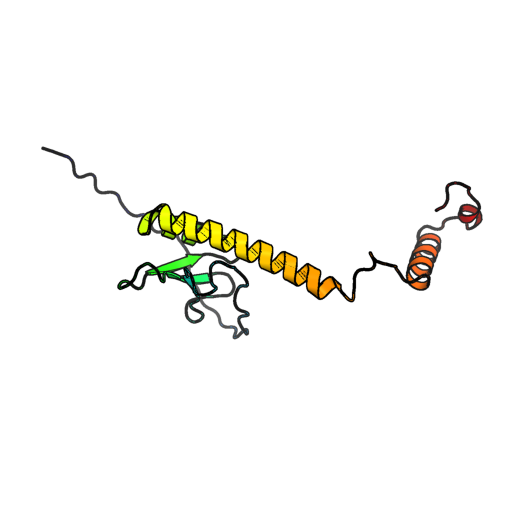0 91 HIS A O 1
ATOM 703 N N . GLN A 1 92 ? 9.709 -7.744 3.559 1.00 92.81 92 GLN A N 1
ATOM 704 C CA . GLN A 1 92 ? 10.293 -7.241 4.797 1.00 92.81 92 GLN A CA 1
ATOM 705 C C . GLN A 1 92 ? 9.931 -5.769 5.006 1.00 92.81 92 GLN A C 1
ATOM 707 O O . GLN A 1 92 ? 9.499 -5.376 6.093 1.00 92.81 92 GLN A O 1
ATOM 712 N N . TYR A 1 93 ? 10.025 -4.966 3.947 1.00 91.19 93 TYR A N 1
ATOM 713 C CA . TYR A 1 93 ? 9.639 -3.565 3.988 1.00 91.19 93 TYR A CA 1
ATOM 714 C C . TYR A 1 93 ? 8.151 -3.361 4.306 1.00 91.19 93 TYR A C 1
ATOM 716 O O . TYR A 1 93 ? 7.801 -2.543 5.158 1.00 91.19 93 TYR A O 1
ATOM 724 N N . ALA A 1 94 ? 7.266 -4.124 3.662 1.00 88.38 94 ALA A N 1
ATOM 725 C CA . ALA A 1 94 ? 5.829 -4.053 3.898 1.00 88.38 94 ALA A CA 1
ATOM 726 C C . ALA A 1 94 ? 5.482 -4.412 5.352 1.00 88.38 94 ALA A C 1
ATOM 728 O O . ALA A 1 94 ? 4.715 -3.690 5.994 1.00 88.38 94 ALA A O 1
ATOM 729 N N . LYS A 1 95 ? 6.103 -5.466 5.902 1.00 89.19 95 LYS A N 1
ATOM 730 C CA . LYS A 1 95 ? 5.958 -5.861 7.315 1.00 89.19 95 LYS A CA 1
ATOM 731 C C . LYS A 1 95 ? 6.401 -4.744 8.263 1.00 89.19 95 LYS A C 1
ATOM 733 O O . LYS A 1 95 ? 5.652 -4.384 9.171 1.00 89.19 95 LYS A O 1
ATOM 738 N N . GLN A 1 96 ? 7.571 -4.146 8.022 1.00 89.44 96 GLN A N 1
ATOM 739 C CA . GLN A 1 96 ? 8.075 -3.018 8.816 1.00 89.44 96 GLN A CA 1
ATOM 740 C C . GLN A 1 96 ? 7.110 -1.829 8.785 1.00 89.44 96 GLN A C 1
ATOM 742 O O . GLN A 1 96 ? 6.789 -1.260 9.824 1.00 89.44 96 GLN A O 1
ATOM 747 N N . LYS A 1 97 ? 6.577 -1.486 7.609 1.00 87.25 97 LYS A N 1
ATOM 748 C CA . LYS A 1 97 ? 5.632 -0.374 7.451 1.00 87.25 97 LYS A CA 1
ATOM 749 C C . LYS A 1 97 ? 4.304 -0.599 8.165 1.00 87.25 97 LYS A C 1
ATOM 751 O O . LYS A 1 97 ? 3.746 0.355 8.704 1.00 87.25 97 LYS A O 1
ATOM 756 N N . ILE A 1 98 ? 3.799 -1.831 8.194 1.00 86.00 98 ILE A N 1
ATOM 757 C CA . ILE A 1 98 ? 2.600 -2.181 8.970 1.00 86.00 98 ILE A CA 1
ATOM 758 C C . ILE A 1 98 ? 2.877 -1.999 10.466 1.00 86.00 98 ILE A C 1
ATOM 760 O O . ILE A 1 98 ? 2.102 -1.336 11.154 1.00 86.00 98 ILE A O 1
ATOM 764 N N . HIS A 1 99 ? 4.012 -2.503 10.949 1.00 86.44 99 HIS A N 1
ATOM 765 C CA . HIS A 1 99 ? 4.418 -2.362 12.345 1.00 86.44 99 HIS A CA 1
ATOM 766 C C . HIS A 1 99 ? 4.610 -0.888 12.750 1.00 86.44 99 HIS A C 1
ATOM 768 O O . HIS A 1 99 ? 4.130 -0.452 13.794 1.00 86.44 99 HIS A O 1
ATOM 774 N N . GLU A 1 100 ? 5.241 -0.072 11.900 1.00 85.81 100 GLU A N 1
ATOM 775 C CA . GLU A 1 100 ? 5.358 1.378 12.109 1.00 85.81 100 GLU A CA 1
ATOM 776 C C . GLU A 1 100 ? 3.991 2.063 12.213 1.00 85.81 100 GLU A C 1
ATOM 778 O O . GLU A 1 100 ? 3.812 2.933 13.066 1.00 85.81 100 GLU A O 1
ATOM 783 N N . LYS A 1 101 ? 3.030 1.692 11.353 1.00 82.62 101 LYS A N 1
ATOM 784 C CA . LYS A 1 101 ? 1.664 2.232 11.402 1.00 82.62 101 LYS A CA 1
ATOM 785 C C . LYS A 1 101 ? 0.978 1.866 12.721 1.00 82.62 101 LYS A C 1
ATOM 787 O O . LYS A 1 101 ? 0.404 2.755 13.338 1.00 82.62 101 LYS A O 1
ATOM 792 N N . GLN A 1 102 ? 1.115 0.620 13.181 1.00 80.94 102 GLN A N 1
ATOM 793 C CA . GLN A 1 102 ? 0.553 0.150 14.454 1.00 80.94 102 GLN A CA 1
ATOM 794 C C . GLN A 1 102 ? 1.169 0.850 15.674 1.00 80.94 102 GLN A C 1
ATOM 796 O O . GLN A 1 102 ? 0.448 1.264 16.580 1.00 80.94 102 GLN A O 1
ATOM 801 N N . ILE A 1 103 ? 2.493 1.051 15.699 1.00 79.81 103 ILE A N 1
ATOM 802 C CA . ILE A 1 103 ? 3.129 1.821 16.781 1.00 79.81 103 ILE A CA 1
ATOM 803 C C . ILE A 1 103 ? 2.671 3.278 16.745 1.00 79.81 103 ILE A C 1
ATOM 805 O O . ILE A 1 103 ? 2.438 3.876 17.793 1.00 79.81 103 ILE A O 1
ATOM 809 N N . LYS A 1 104 ? 2.587 3.885 15.556 1.00 76.12 104 LYS A N 1
ATOM 810 C CA . LYS A 1 104 ? 2.158 5.281 15.423 1.00 76.12 104 LYS A CA 1
ATOM 811 C C . LYS A 1 104 ? 0.726 5.453 15.908 1.00 76.12 104 LYS A C 1
ATOM 813 O O . LYS A 1 104 ? 0.520 6.328 16.737 1.00 76.12 104 LYS A O 1
ATOM 818 N N . SER A 1 105 ? -0.206 4.587 15.503 1.00 65.12 105 SER A N 1
ATOM 819 C CA . SER A 1 105 ? -1.569 4.606 16.044 1.00 65.12 105 SER A CA 1
ATOM 820 C C . SER A 1 105 ? -1.570 4.405 17.560 1.00 65.12 105 SER A C 1
ATOM 822 O O . SER A 1 105 ? -2.209 5.177 18.259 1.00 65.12 105 SER A O 1
ATOM 824 N N . ALA A 1 106 ? -0.763 3.486 18.102 1.00 62.59 106 ALA A N 1
ATOM 825 C CA . ALA A 1 106 ? -0.649 3.300 19.552 1.00 62.59 106 ALA A CA 1
ATOM 826 C C . ALA A 1 106 ? -0.065 4.526 20.291 1.00 62.59 106 ALA A C 1
ATOM 828 O O . ALA A 1 106 ? -0.433 4.797 21.430 1.00 62.59 106 ALA A O 1
ATOM 829 N N . LYS A 1 107 ? 0.831 5.299 19.661 1.00 56.38 107 LYS A N 1
ATOM 830 C CA . LYS A 1 107 ? 1.386 6.542 20.231 1.00 56.38 107 LYS A CA 1
ATOM 831 C C . LYS A 1 107 ? 0.422 7.724 20.133 1.00 56.38 107 LYS A C 1
ATOM 833 O O . LYS A 1 107 ? 0.455 8.587 21.005 1.00 56.38 107 LYS A O 1
ATOM 838 N N . THR A 1 108 ? -0.431 7.769 19.110 1.00 51.84 108 THR A N 1
ATOM 839 C CA . THR A 1 108 ? -1.519 8.758 19.013 1.00 51.84 108 THR A CA 1
ATOM 840 C C . THR A 1 108 ? -2.675 8.423 19.969 1.00 51.84 108 THR A C 1
ATOM 842 O O . THR A 1 108 ? -3.405 9.317 20.384 1.00 51.84 108 THR A O 1
ATOM 845 N N . VAL A 1 109 ? -2.759 7.175 20.445 1.00 49.53 109 VAL A N 1
ATOM 846 C CA . VAL A 1 109 ? -3.661 6.706 21.519 1.00 49.53 109 VAL A CA 1
ATOM 847 C C . VAL A 1 109 ? -3.079 6.990 22.921 1.00 49.53 109 VAL A C 1
ATOM 849 O O . VAL A 1 109 ? -3.241 6.232 23.868 1.00 49.53 109 VAL A O 1
ATOM 852 N N . LYS A 1 110 ? -2.398 8.128 23.104 1.00 46.47 110 LYS A N 1
ATOM 853 C CA . LYS A 1 110 ? -2.166 8.691 24.450 1.00 46.47 110 LYS A CA 1
ATOM 854 C C . LYS A 1 110 ? -3.107 9.840 24.799 1.00 46.47 110 LYS A C 1
ATOM 856 O O . LYS A 1 110 ? -2.887 10.500 25.807 1.00 46.47 110 LYS A O 1
ATOM 861 N N . HIS A 1 111 ? -4.174 10.046 24.022 1.00 47.69 111 HIS A N 1
ATOM 862 C CA . HIS A 1 111 ? -5.202 11.005 24.422 1.00 47.69 111 HIS A CA 1
ATOM 863 C C . HIS A 1 111 ? -6.662 10.679 24.077 1.00 47.69 111 HIS A C 1
ATOM 865 O O . HIS A 1 111 ? -7.500 11.464 24.495 1.00 47.69 111 HIS A O 1
ATOM 871 N N . ASN A 1 112 ? -7.004 9.573 23.394 1.00 50.84 112 ASN A N 1
ATOM 872 C CA . ASN A 1 112 ? -8.407 9.257 23.050 1.00 50.84 112 ASN A CA 1
ATOM 873 C C . ASN A 1 112 ? -8.657 7.752 22.794 1.00 50.84 112 ASN A C 1
ATOM 875 O O . ASN A 1 112 ? -8.752 7.374 21.640 1.00 50.84 112 ASN A O 1
ATOM 879 N N . ASP A 1 113 ? -8.713 6.911 23.832 1.00 42.94 113 ASP A N 1
ATOM 880 C CA . ASP A 1 113 ? -9.450 5.620 23.850 1.00 42.94 113 ASP A CA 1
ATOM 881 C C . ASP A 1 113 ? -9.198 4.975 25.240 1.00 42.94 113 ASP A C 1
ATOM 883 O O . ASP A 1 113 ? -8.181 4.326 25.445 1.00 42.94 113 ASP A O 1
ATOM 887 N N . CYS A 1 114 ? -9.949 5.140 26.334 1.00 48.25 114 CYS A N 1
ATOM 888 C CA . CYS A 1 114 ? -11.383 5.333 26.508 1.00 48.25 114 CYS A CA 1
ATOM 889 C C . CYS A 1 114 ? -12.171 4.636 25.408 1.00 48.25 114 CYS A C 1
ATOM 891 O O . CYS A 1 114 ? -12.700 5.301 24.528 1.00 48.25 114 CYS A O 1
ATOM 893 N N . LEU A 1 115 ? -12.227 3.297 25.473 1.00 49.06 115 LEU A N 1
ATOM 894 C CA . LEU A 1 115 ? -13.340 2.542 24.897 1.00 49.06 115 LEU A CA 1
ATOM 895 C C . LEU A 1 115 ? -14.602 3.369 25.124 1.00 49.06 115 LEU A C 1
ATOM 897 O O . LEU A 1 115 ? -15.000 3.491 26.280 1.00 49.06 115 LEU A O 1
ATOM 901 N N . THR A 1 116 ? -15.114 3.996 24.062 1.00 54.50 116 THR A N 1
ATOM 902 C CA . THR A 1 116 ? -16.429 4.639 23.953 1.00 54.50 116 THR A CA 1
ATOM 903 C C . THR A 1 116 ? -17.161 4.733 25.285 1.00 54.50 116 THR A C 1
ATOM 905 O O . THR A 1 116 ? -18.112 3.993 25.539 1.00 54.50 116 THR A O 1
ATOM 908 N N . ARG A 1 117 ? -16.720 5.633 26.168 1.00 56.75 117 ARG A N 1
ATOM 909 C CA . ARG A 1 117 ? -17.545 6.024 27.300 1.00 56.75 117 ARG A CA 1
ATOM 910 C C . ARG A 1 117 ? -18.565 6.953 26.674 1.00 56.75 117 ARG A C 1
ATOM 912 O O . ARG A 1 117 ? -18.344 8.160 26.620 1.00 56.75 117 ARG A O 1
ATOM 919 N N . ALA A 1 118 ? -19.600 6.365 26.069 1.00 60.28 118 ALA A N 1
ATOM 920 C CA . ALA A 1 118 ? -20.788 7.106 25.692 1.00 60.28 118 ALA A CA 1
ATOM 921 C C . ALA A 1 118 ? -21.112 7.998 26.893 1.00 60.28 118 ALA A C 1
ATOM 923 O O . ALA A 1 118 ? -21.092 7.520 28.034 1.00 60.28 118 ALA A O 1
ATOM 924 N N . SER A 1 119 ? -21.261 9.307 26.663 1.00 75.50 119 SER A N 1
ATOM 925 C CA . SER A 1 119 ? -21.669 10.190 27.754 1.00 75.50 119 SER A CA 1
ATOM 926 C C . SER A 1 119 ? -22.933 9.589 28.358 1.00 75.50 119 SER A C 1
ATOM 928 O O . SER A 1 119 ? -23.747 9.029 27.616 1.00 75.50 119 SER A O 1
ATOM 930 N N . GLN A 1 120 ? -23.107 9.693 29.675 1.00 79.50 120 GLN A N 1
ATOM 931 C CA . GLN A 1 120 ? -24.337 9.231 30.320 1.00 79.50 120 GLN A CA 1
ATOM 932 C C . GLN A 1 120 ? -25.565 9.807 29.595 1.00 79.50 120 GLN A C 1
ATOM 934 O O . GLN A 1 120 ? -26.544 9.104 29.394 1.00 79.50 120 GLN A O 1
ATOM 939 N N . ASP A 1 121 ? -25.456 11.040 29.094 1.00 82.19 121 ASP A N 1
ATOM 940 C CA . ASP A 1 121 ? -26.498 11.708 28.313 1.00 82.19 121 ASP A CA 1
ATOM 941 C C . ASP A 1 121 ? -26.803 11.012 26.979 1.00 82.19 121 ASP A C 1
ATOM 943 O O . ASP A 1 121 ? -27.953 10.958 26.556 1.00 82.19 121 ASP A O 1
ATOM 947 N N . THR A 1 122 ? -25.787 10.465 26.307 1.00 83.94 122 THR A N 1
ATOM 948 C CA . THR A 1 122 ? -25.962 9.734 25.044 1.00 83.94 122 THR A CA 1
ATOM 949 C C . THR A 1 122 ? -26.645 8.395 25.293 1.00 83.94 122 THR A C 1
ATOM 951 O O . THR A 1 122 ? -27.594 8.061 24.595 1.00 83.94 122 THR A O 1
ATOM 954 N N . VAL A 1 123 ? -26.217 7.673 26.335 1.00 88.75 123 VAL A N 1
ATOM 955 C CA . VAL A 1 123 ? -26.852 6.413 26.748 1.00 88.75 123 VAL A CA 1
ATOM 956 C C . VAL A 1 123 ? -28.306 6.654 27.150 1.00 88.75 123 VAL A C 1
ATOM 958 O O . VAL A 1 123 ? -29.193 5.959 26.667 1.00 88.75 123 VAL A O 1
ATOM 961 N N . ASN A 1 124 ? -28.564 7.678 27.967 1.00 87.56 124 ASN A N 1
ATOM 962 C CA . ASN A 1 124 ? -29.916 8.041 28.385 1.00 87.56 124 ASN A CA 1
ATOM 963 C C . ASN A 1 124 ? -30.791 8.400 27.178 1.00 87.56 124 ASN A C 1
ATOM 965 O O . ASN A 1 124 ? -31.900 7.891 27.060 1.00 87.56 124 ASN A O 1
ATOM 969 N N . SER A 1 125 ? -30.276 9.199 26.237 1.00 89.69 125 SER A N 1
ATOM 970 C CA . SER A 1 125 ? -31.021 9.559 25.027 1.00 89.69 125 SER A CA 1
ATOM 971 C C . SER A 1 125 ? -31.362 8.345 24.159 1.00 89.69 125 SER A C 1
ATOM 973 O O . SER A 1 125 ? -32.435 8.323 23.555 1.00 89.69 125 SER A O 1
ATOM 975 N N . ASP A 1 126 ? -30.468 7.362 24.054 1.00 89.31 126 ASP A N 1
ATOM 976 C CA . ASP A 1 126 ? -30.717 6.146 23.276 1.00 89.31 126 ASP A CA 1
ATOM 977 C C . ASP A 1 126 ? -31.743 5.235 23.969 1.00 89.31 126 ASP A C 1
ATOM 979 O O . ASP A 1 126 ? -32.614 4.671 23.301 1.00 89.31 126 ASP A O 1
ATOM 983 N N . ILE A 1 127 ? -31.694 5.153 25.303 1.00 88.50 127 ILE A N 1
ATOM 984 C CA . ILE A 1 127 ? -32.679 4.433 26.119 1.00 88.50 127 ILE A CA 1
ATOM 985 C C . ILE A 1 127 ? -34.061 5.087 25.987 1.00 88.50 127 ILE A C 1
ATOM 987 O O . ILE A 1 127 ? -35.021 4.406 25.627 1.00 88.50 127 ILE A O 1
ATOM 991 N N . ASP A 1 128 ? -34.172 6.402 26.188 1.00 88.56 128 ASP A N 1
ATOM 992 C CA . ASP A 1 128 ? -35.436 7.140 26.061 1.00 88.56 128 ASP A CA 1
ATOM 993 C C . ASP A 1 128 ? -36.052 6.933 24.675 1.00 88.56 128 ASP A C 1
ATOM 995 O O . ASP A 1 128 ? -37.235 6.611 24.525 1.00 88.56 128 ASP A O 1
ATOM 999 N N . LYS A 1 129 ? -35.220 7.050 23.636 1.00 90.50 129 LYS A N 1
ATOM 1000 C CA . LYS A 1 129 ? -35.624 6.832 22.250 1.00 90.50 129 LYS A CA 1
ATOM 1001 C C . LYS A 1 129 ? -36.140 5.409 22.027 1.00 90.50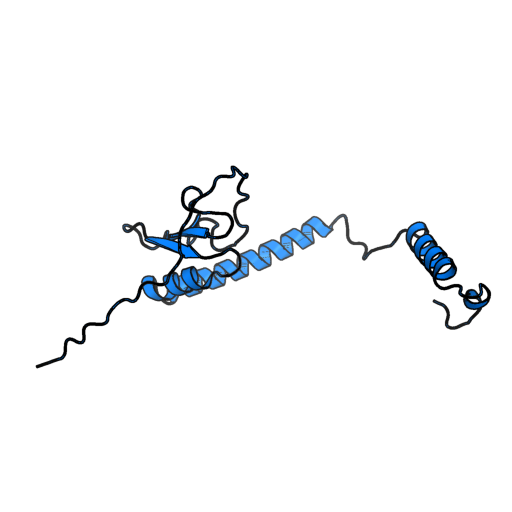 129 LYS A C 1
ATOM 1003 O O . LYS A 1 129 ? -37.142 5.224 21.333 1.00 90.50 129 LYS A O 1
ATOM 1008 N N . TYR A 1 130 ? -35.490 4.412 22.618 1.00 90.38 130 TYR A N 1
ATOM 1009 C CA . TYR A 1 130 ? -35.920 3.021 22.547 1.00 90.38 130 TYR A CA 1
ATOM 1010 C C . TYR A 1 130 ? -37.286 2.804 23.210 1.00 90.38 130 TYR A C 1
ATOM 1012 O O . TYR A 1 130 ? -38.158 2.199 22.580 1.00 90.38 130 TYR A O 1
ATOM 1020 N N . PHE A 1 131 ? -37.516 3.352 24.408 1.00 90.06 131 PHE A N 1
ATOM 1021 C CA . PHE A 1 131 ? -38.815 3.273 25.089 1.00 90.06 131 PHE A CA 1
ATOM 1022 C C . PHE A 1 131 ? -39.933 3.944 24.282 1.00 90.06 131 PHE A C 1
ATOM 1024 O O . PHE A 1 131 ? -40.993 3.345 24.089 1.00 90.06 131 PHE A O 1
ATOM 1031 N N . ILE A 1 132 ? -39.682 5.148 23.756 1.00 90.88 132 ILE A N 1
ATOM 1032 C CA . ILE A 1 132 ? -40.672 5.930 23.000 1.00 90.88 132 ILE A CA 1
ATOM 1033 C C . ILE A 1 132 ? -41.045 5.239 21.682 1.00 90.88 132 ILE A C 1
ATOM 1035 O O . ILE A 1 132 ? -42.226 5.121 21.366 1.00 90.88 132 ILE A O 1
ATOM 1039 N N . HIS A 1 133 ? -40.065 4.780 20.896 1.00 91.50 133 HIS A N 1
ATOM 1040 C CA . HIS A 1 133 ? -40.351 4.194 19.580 1.00 91.50 133 HIS A CA 1
ATOM 1041 C C . HIS A 1 133 ? -40.838 2.750 19.644 1.00 91.50 133 HIS A C 1
ATOM 1043 O O . HIS A 1 133 ? -41.591 2.329 18.766 1.00 91.50 133 HIS A O 1
ATOM 1049 N N . SER A 1 134 ? -40.419 1.999 20.661 1.00 91.06 134 SER A N 1
ATOM 1050 C CA . SER A 1 134 ? -40.804 0.593 20.818 1.00 91.06 134 SER A CA 1
ATOM 1051 C C . SER A 1 134 ? -42.071 0.424 21.658 1.00 91.06 134 SER A C 1
ATOM 1053 O O . SER A 1 134 ? -42.537 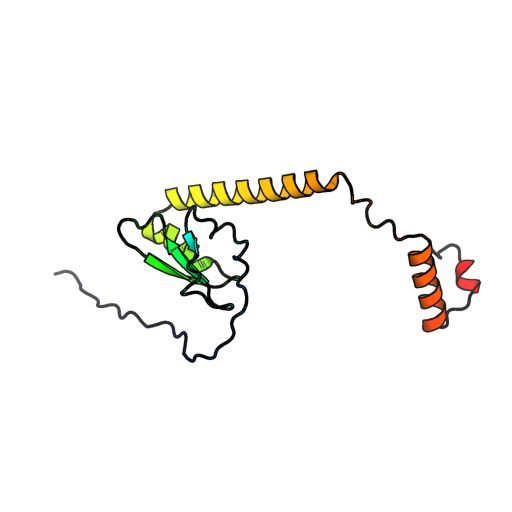-0.700 21.819 1.00 91.06 134 SER A O 1
ATOM 1055 N N . MET A 1 135 ? -42.638 1.525 22.179 1.00 88.19 135 MET A N 1
ATOM 1056 C CA . MET A 1 135 ? -43.828 1.536 23.039 1.00 88.19 135 MET A CA 1
ATOM 1057 C C . MET A 1 135 ? -43.698 0.571 24.227 1.00 88.19 135 MET A C 1
ATOM 1059 O O . MET A 1 135 ? -44.651 -0.114 24.601 1.00 88.19 135 MET A O 1
ATOM 1063 N N . ILE A 1 136 ? -42.495 0.494 24.804 1.00 87.44 136 ILE A N 1
ATOM 1064 C CA . ILE A 1 136 ? -42.205 -0.419 25.909 1.00 87.44 136 ILE A CA 1
ATOM 1065 C C . ILE A 1 136 ? -42.775 0.173 27.203 1.00 87.44 136 ILE A C 1
ATOM 1067 O O . ILE A 1 136 ? -42.531 1.345 27.499 1.00 87.44 136 ILE A O 1
ATOM 1071 N N . PRO A 1 137 ? -43.527 -0.609 27.993 1.00 87.56 137 PRO A N 1
ATOM 1072 C CA . PRO A 1 137 ? -43.991 -0.189 29.307 1.00 87.56 137 PRO A CA 1
ATOM 1073 C C . PRO A 1 137 ? -42.831 0.236 30.217 1.00 87.56 137 PRO A C 1
ATOM 1075 O O . PRO A 1 137 ? -41.838 -0.481 30.351 1.00 87.56 137 PRO A O 1
ATOM 1078 N N . LEU A 1 138 ? -42.967 1.389 30.875 1.00 84.06 138 LEU A N 1
ATOM 1079 C CA . LEU A 1 138 ? -41.895 1.962 31.699 1.00 84.06 138 LEU A CA 1
ATOM 1080 C C . LEU A 1 138 ? -41.512 1.089 32.902 1.00 84.06 138 LEU A C 1
ATOM 1082 O O . LEU A 1 138 ? -40.394 1.198 33.376 1.00 84.06 138 LEU A O 1
ATOM 1086 N N . ASN A 1 139 ? -42.385 0.182 33.349 1.00 87.25 139 ASN A N 1
ATOM 1087 C CA . ASN A 1 139 ? -42.080 -0.787 34.410 1.00 87.25 139 ASN A CA 1
ATOM 1088 C C . ASN A 1 139 ? -41.017 -1.829 34.010 1.00 87.25 139 ASN A C 1
ATOM 1090 O O . ASN A 1 139 ? -40.563 -2.590 34.856 1.00 87.25 139 ASN A O 1
ATOM 1094 N N . THR A 1 140 ? -40.611 -1.878 32.737 1.00 86.56 140 THR A N 1
ATOM 1095 C CA . THR A 1 140 ? -39.532 -2.761 32.266 1.00 86.56 140 THR A CA 1
ATOM 1096 C C . THR A 1 140 ? -38.189 -2.405 32.906 1.00 86.56 140 THR A C 1
ATOM 1098 O O . THR A 1 140 ? -37.340 -3.276 33.040 1.00 86.56 140 THR A O 1
ATOM 1101 N N . VAL A 1 141 ? -38.000 -1.155 33.349 1.00 85.81 141 VAL A N 1
ATOM 1102 C CA . VAL A 1 141 ? -36.772 -0.744 34.055 1.00 85.81 141 VAL A CA 1
ATOM 1103 C C . VAL A 1 141 ? -36.634 -1.370 35.444 1.00 85.81 141 VAL A C 1
ATOM 1105 O O . VAL A 1 141 ? -35.532 -1.414 35.978 1.00 85.81 141 VAL A O 1
ATOM 1108 N N . ASP A 1 142 ? -37.739 -1.852 36.021 1.00 86.69 142 ASP A N 1
ATOM 1109 C CA . ASP A 1 142 ? -37.756 -2.501 37.333 1.00 86.69 142 ASP A CA 1
ATOM 1110 C C . ASP A 1 142 ? -37.458 -4.013 37.238 1.00 86.69 142 ASP A C 1
ATOM 1112 O O . ASP A 1 142 ? -37.356 -4.692 38.263 1.00 86.69 142 ASP A O 1
ATOM 1116 N N . ASP A 1 143 ? -37.345 -4.564 36.021 1.00 88.38 143 ASP A N 1
ATOM 1117 C CA . ASP A 1 143 ? -37.024 -5.975 35.804 1.00 88.38 143 ASP A CA 1
ATOM 1118 C C . ASP A 1 143 ? -35.555 -6.251 36.199 1.00 88.38 143 ASP A C 1
ATOM 1120 O O . ASP A 1 143 ? -34.656 -5.572 35.703 1.00 88.38 143 ASP A O 1
ATOM 1124 N N . PRO A 1 144 ? -35.268 -7.263 37.044 1.00 89.31 144 PRO A N 1
ATOM 1125 C CA . PRO A 1 144 ? -33.903 -7.610 37.455 1.00 89.31 144 PRO A CA 1
ATOM 1126 C C . PRO A 1 144 ? -32.940 -7.954 36.310 1.00 89.31 144 PRO A C 1
ATOM 1128 O O . PRO A 1 144 ? -31.730 -8.003 36.527 1.00 89.31 144 PRO A O 1
ATOM 1131 N N . PHE A 1 145 ? -33.465 -8.269 35.125 1.00 88.69 145 PHE A N 1
ATOM 1132 C CA . PHE A 1 145 ? -32.695 -8.583 33.925 1.00 88.69 145 PHE A CA 1
ATOM 1133 C C . PHE A 1 145 ? -32.580 -7.398 32.955 1.00 88.69 145 PHE A C 1
ATOM 1135 O O . PHE A 1 145 ? -31.933 -7.532 31.912 1.00 88.69 145 PHE A O 1
ATOM 1142 N N . PHE A 1 146 ? -33.196 -6.256 33.269 1.00 83.56 146 PHE A N 1
ATOM 1143 C CA . PHE A 1 146 ? -32.958 -4.999 32.571 1.00 83.56 146 PHE A CA 1
ATOM 1144 C C . PHE A 1 146 ? -31.563 -4.458 32.938 1.00 83.56 146 PHE A C 1
ATOM 1146 O O . PHE A 1 146 ? -31.121 -4.597 34.076 1.00 83.56 146 PHE A O 1
ATOM 1153 N N . ILE A 1 147 ? -30.851 -3.944 31.928 1.00 70.75 147 ILE A N 1
ATOM 1154 C CA . ILE A 1 147 ? -29.396 -3.667 31.915 1.00 70.75 147 ILE A CA 1
ATOM 1155 C C . ILE A 1 147 ? -28.960 -2.711 33.031 1.00 70.75 147 ILE A C 1
ATOM 1157 O O . ILE A 1 147 ? -29.626 -1.665 33.194 1.00 70.75 147 ILE A O 1
#

Organism: Popillia japonica (NCBI:txid7064)

Secondary structure (DSSP, 8-state):
---------PPPP------------PPP--TTSBSSSEEE-TTT-BTTBEEEEESTTTTS--EEEE-SS--HHHHHHHHHHHHHHHHHHHHHHHHHHHHHHHHHHHHHTTSS-SS----HHHHHHHHHHHHHHHT--GGGGGSTT--

pLDDT: mean 75.4, std 19.99, range [30.39, 94.94]

Sequence (147 aa):
MTELLSSSDSPSPCSSEAENRENSFQTPTLTLLDGKFFKYDSSSSNGRCLVATCVKCLPDIIKIKGSLSSTSNFISHLKRKHGEQIMEDYHQYAKQKIHEKQIKSAKTVKHNDCLTRASQDTVNSDIDKYFIHSMIPLNTVDDPFFI

Radius of gyration: 26.95 Å; chains: 1; bounding box: 62×47×73 Å